Protein AF-A0A6B3HUU6-F1 (afdb_monomer_lite)

Secondary structure (DSSP, 8-state):
-HHHHHHHHHHHT--HHHHHHHHHHHHHHHHHHHH-HHHHHT-SS---TTS-HHHHHHHHHHHHHHHTT-------S-HHHHHHHHHHHHHH-

pLDDT: mean 94.92, std 4.54, range [64.88, 98.0]

Foldseek 3Di:
DCLLVVLVVVLVPDDDPVNVVSVVVSVVLVLQQQLFVCSNVVDPDDDGPPTHPVVVVVVVVCVVQVVVVHDDDDDDPDPSSVVSVVVVVVVVD

Radius of gyration: 16.69 Å; chains: 1; bounding box: 39×19×49 Å

Sequence (93 aa):
EAVVRETLAEISGADGFERRGLVMKLLTALKQICNHPAQYLKEERPRIADRSGKVELLDELLDTILAEQGSVLVFTQYVQMARLLEEHLAARG

Structure (mmCIF, N/CA/C/O backbone):
data_AF-A0A6B3HUU6-F1
#
_entry.id   AF-A0A6B3HUU6-F1
#
loop_
_atom_site.group_PDB
_atom_site.id
_atom_site.type_symbol
_atom_site.label_atom_id
_atom_site.label_alt_id
_atom_site.label_comp_id
_atom_site.label_asym_id
_atom_site.label_entity_id
_atom_site.label_seq_id
_atom_site.pdbx_PDB_ins_code
_atom_site.Cartn_x
_atom_site.Cartn_y
_atom_site.Cartn_z
_atom_site.occupancy
_atom_site.B_iso_or_equiv
_atom_site.auth_seq_id
_atom_site.auth_comp_id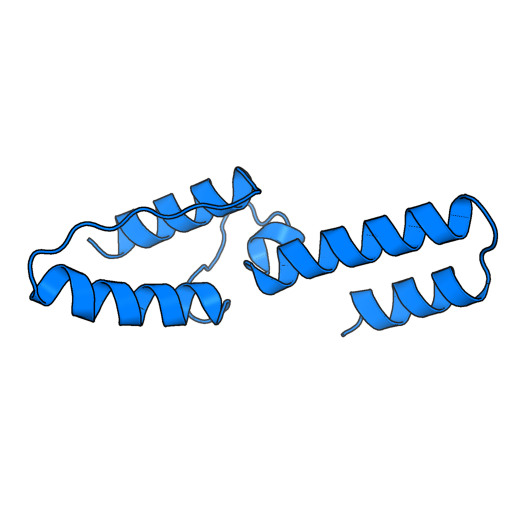
_atom_site.auth_asym_id
_atom_site.auth_atom_id
_atom_site.pdbx_PDB_model_num
ATOM 1 N N . GLU A 1 1 ? 1.637 -9.105 -11.933 1.00 64.88 1 GLU A N 1
ATOM 2 C CA . GLU A 1 1 ? 2.855 -9.519 -12.671 1.00 64.88 1 GLU A CA 1
ATOM 3 C C . GLU A 1 1 ? 3.321 -8.551 -13.760 1.00 64.88 1 GLU A C 1
ATOM 5 O O . GLU A 1 1 ? 4.529 -8.425 -13.919 1.00 64.88 1 GLU A O 1
ATOM 10 N N . ALA A 1 2 ? 2.426 -7.854 -14.479 1.00 84.06 2 ALA A N 1
ATOM 11 C CA . ALA A 1 2 ? 2.788 -6.965 -15.598 1.00 84.06 2 ALA A CA 1
ATOM 12 C C . ALA A 1 2 ? 3.966 -6.015 -15.296 1.00 84.06 2 ALA A C 1
ATOM 14 O O . ALA A 1 2 ? 4.981 -6.078 -15.981 1.00 84.06 2 ALA A O 1
ATOM 15 N N . VAL A 1 3 ? 3.889 -5.266 -14.186 1.00 87.50 3 VAL A N 1
ATOM 16 C CA . VAL A 1 3 ? 4.930 -4.316 -13.741 1.00 87.50 3 VAL A CA 1
ATOM 17 C C . VAL A 1 3 ? 6.320 -4.949 -13.662 1.00 87.50 3 VAL A C 1
ATOM 19 O O . VAL A 1 3 ? 7.300 -4.361 -14.112 1.00 87.50 3 VAL A O 1
ATOM 22 N N . VAL A 1 4 ? 6.417 -6.151 -13.089 1.00 91.88 4 VAL A N 1
ATOM 23 C CA . VAL A 1 4 ? 7.692 -6.862 -12.927 1.00 91.88 4 VAL A CA 1
ATOM 24 C C . VAL A 1 4 ? 8.218 -7.301 -14.282 1.00 91.88 4 VAL A C 1
ATOM 26 O O . VAL A 1 4 ? 9.365 -7.018 -14.610 1.00 91.88 4 VAL A O 1
ATOM 29 N N . ARG A 1 5 ? 7.374 -7.963 -15.078 1.00 92.50 5 ARG A N 1
ATOM 30 C CA . ARG A 1 5 ? 7.765 -8.501 -16.382 1.00 92.50 5 ARG A CA 1
ATOM 31 C C . ARG A 1 5 ? 8.232 -7.398 -17.331 1.00 92.50 5 ARG A C 1
ATOM 33 O O . ARG A 1 5 ? 9.287 -7.532 -17.939 1.00 92.50 5 ARG A O 1
ATOM 40 N N . GLU A 1 6 ? 7.463 -6.322 -17.436 1.00 92.81 6 GLU A N 1
ATOM 41 C CA . GLU A 1 6 ? 7.759 -5.186 -18.316 1.00 92.81 6 GLU A CA 1
ATOM 42 C C . GLU A 1 6 ? 9.043 -4.478 -17.882 1.00 92.81 6 GLU A C 1
ATOM 44 O O . GLU A 1 6 ? 9.951 -4.296 -18.689 1.00 92.81 6 GLU A O 1
ATOM 49 N N . THR A 1 7 ? 9.185 -4.185 -16.586 1.00 92.31 7 THR A N 1
ATOM 50 C CA . THR A 1 7 ? 10.378 -3.479 -16.102 1.00 92.31 7 THR A CA 1
ATOM 51 C C . THR A 1 7 ? 11.632 -4.356 -16.188 1.00 92.31 7 THR A C 1
ATOM 53 O O . THR A 1 7 ? 12.712 -3.850 -16.472 1.00 92.31 7 THR A O 1
ATOM 56 N N . LEU A 1 8 ? 11.526 -5.676 -15.980 1.00 94.06 8 LEU A N 1
ATOM 57 C CA . LEU A 1 8 ? 12.656 -6.594 -16.170 1.00 94.06 8 LEU A CA 1
ATOM 58 C C . LEU A 1 8 ? 13.076 -6.704 -17.640 1.00 94.06 8 LEU A C 1
ATOM 60 O O . LEU A 1 8 ? 14.273 -6.802 -17.912 1.00 94.06 8 LEU A O 1
ATOM 64 N N . ALA A 1 9 ? 12.123 -6.654 -18.575 1.00 94.56 9 ALA A N 1
ATOM 65 C CA . ALA A 1 9 ? 12.430 -6.596 -20.000 1.00 94.56 9 ALA A CA 1
ATOM 66 C C . ALA A 1 9 ? 13.200 -5.310 -20.347 1.00 94.56 9 ALA A C 1
ATOM 68 O O . ALA A 1 9 ? 14.245 -5.394 -20.989 1.00 94.56 9 ALA A O 1
ATOM 69 N N . GLU A 1 10 ? 12.772 -4.149 -19.840 1.00 94.44 10 GLU A N 1
ATOM 70 C CA . GLU A 1 10 ? 13.508 -2.881 -19.999 1.00 94.44 10 GLU A CA 1
ATOM 71 C C . GLU A 1 10 ? 14.923 -2.958 -19.394 1.00 94.44 10 GLU A C 1
ATOM 73 O O . GLU A 1 10 ? 15.904 -2.605 -20.044 1.00 94.44 10 GLU A O 1
ATOM 78 N N . ILE A 1 11 ? 15.053 -3.495 -18.173 1.00 95.19 11 ILE A N 1
ATOM 79 C CA . ILE A 1 11 ? 16.346 -3.673 -17.486 1.00 95.19 11 ILE A CA 1
ATOM 80 C C . ILE A 1 11 ? 17.308 -4.546 -18.301 1.00 95.19 11 ILE A C 1
ATOM 82 O O . ILE A 1 11 ? 18.516 -4.318 -18.251 1.00 95.19 11 ILE A O 1
ATOM 86 N N . SER A 1 12 ? 16.800 -5.553 -19.019 1.00 94.44 12 SER A N 1
ATOM 87 C CA . SER A 1 12 ? 17.635 -6.491 -19.779 1.00 94.44 12 SER A CA 1
ATOM 88 C C . SER A 1 12 ? 18.384 -5.842 -20.948 1.00 94.44 12 SER A C 1
ATOM 90 O O . SER A 1 12 ? 19.459 -6.320 -21.302 1.00 94.44 12 SER A O 1
ATOM 92 N N . GLY A 1 13 ? 17.844 -4.752 -21.505 1.00 94.56 13 GLY A N 1
ATOM 93 C CA . GLY A 1 13 ? 18.453 -3.995 -22.602 1.00 94.56 13 GLY A CA 1
ATOM 94 C C . GLY A 1 13 ? 19.202 -2.732 -22.169 1.00 94.56 13 GLY A C 1
ATOM 95 O O . GLY A 1 13 ? 19.718 -2.029 -23.031 1.00 94.56 13 GLY A O 1
ATOM 96 N N . ALA A 1 14 ? 19.247 -2.429 -20.868 1.00 96.38 14 ALA A N 1
ATOM 97 C CA . ALA A 1 14 ? 19.843 -1.210 -20.327 1.00 96.38 14 ALA A CA 1
ATOM 98 C C . ALA A 1 14 ? 21.178 -1.480 -19.619 1.00 96.38 14 ALA A C 1
ATOM 100 O O . ALA A 1 14 ? 21.352 -2.498 -18.942 1.00 96.38 14 ALA A O 1
ATOM 101 N N . ASP A 1 15 ? 22.080 -0.496 -19.663 1.00 95.25 15 ASP A N 1
ATOM 102 C CA . ASP A 1 15 ? 23.415 -0.578 -19.065 1.00 95.25 15 ASP A CA 1
ATOM 103 C 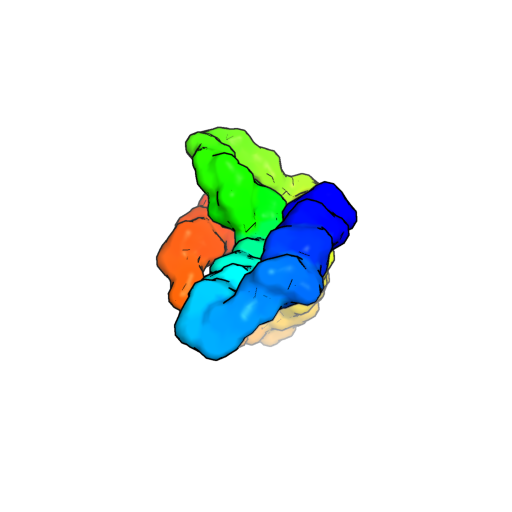C . ASP A 1 15 ? 23.741 0.611 -18.151 1.00 95.25 15 ASP A C 1
ATOM 105 O O . ASP A 1 15 ? 23.068 1.644 -18.123 1.00 95.25 15 ASP A O 1
ATOM 109 N N . GLY A 1 16 ? 24.793 0.449 -17.342 1.00 95.19 16 GLY A N 1
ATOM 110 C CA . GLY A 1 16 ? 25.353 1.522 -16.522 1.00 95.19 16 GLY A CA 1
ATOM 111 C C . GLY A 1 16 ? 24.331 2.204 -15.602 1.00 95.19 16 GLY A C 1
ATOM 112 O O . GLY A 1 16 ? 23.704 1.569 -14.750 1.00 95.19 16 GLY A O 1
ATOM 113 N N . PHE A 1 17 ? 24.206 3.527 -15.732 1.00 95.19 17 PHE A N 1
ATOM 114 C CA . PHE A 1 17 ? 23.318 4.340 -14.896 1.00 95.19 17 PHE A CA 1
ATOM 115 C C . PHE A 1 17 ? 21.831 4.118 -15.188 1.00 95.19 17 PHE A C 1
ATOM 117 O O . PHE A 1 17 ? 21.033 4.127 -14.250 1.00 95.19 17 PHE A O 1
ATOM 124 N N . GLU A 1 18 ? 21.462 3.870 -16.445 1.00 96.06 18 GLU A N 1
ATOM 125 C CA . GLU A 1 18 ? 20.071 3.629 -16.839 1.00 96.06 18 GLU A CA 1
ATOM 126 C C . GLU A 1 18 ? 19.531 2.368 -16.161 1.00 96.06 18 GLU A C 1
ATOM 128 O O . GLU A 1 18 ? 18.505 2.408 -15.474 1.00 96.06 18 GLU A O 1
ATOM 133 N N . ARG A 1 19 ? 20.303 1.276 -16.224 1.00 97.06 19 ARG A N 1
ATOM 134 C CA . ARG A 1 19 ? 19.970 0.017 -15.551 1.00 97.06 19 ARG A CA 1
ATOM 135 C C . ARG A 1 19 ? 19.738 0.205 -14.054 1.00 97.06 19 ARG A C 1
ATOM 137 O O . ARG A 1 19 ? 18.775 -0.322 -13.501 1.00 97.06 19 ARG A O 1
ATOM 144 N N . ARG A 1 20 ? 20.608 0.969 -13.382 1.00 97.00 20 ARG A N 1
ATOM 145 C CA . ARG A 1 20 ? 20.468 1.264 -11.944 1.00 97.00 20 ARG A CA 1
ATOM 146 C C . ARG A 1 20 ? 19.172 2.019 -11.653 1.00 97.00 20 ARG A C 1
ATOM 148 O O . ARG A 1 20 ? 18.481 1.670 -10.698 1.00 97.00 20 ARG A O 1
ATOM 155 N N . GLY A 1 21 ? 18.824 3.008 -12.476 1.00 97.69 21 GLY A N 1
ATOM 156 C CA . GLY A 1 21 ? 17.568 3.750 -12.354 1.00 97.69 21 GLY A CA 1
ATOM 157 C C . GLY A 1 21 ? 16.339 2.848 -12.48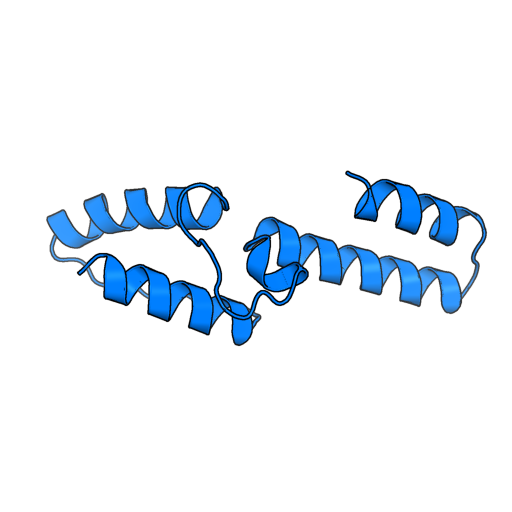8 1.00 97.69 21 GLY A C 1
ATOM 158 O O . GLY A 1 21 ? 15.447 2.894 -11.639 1.00 97.69 21 GLY A O 1
ATOM 159 N N . LEU A 1 22 ? 16.326 1.969 -13.493 1.00 97.19 22 LEU A N 1
ATOM 160 C CA . LEU A 1 22 ? 15.231 1.021 -13.723 1.00 97.19 22 LEU A CA 1
ATOM 161 C C . LEU A 1 22 ? 15.083 0.002 -12.584 1.00 97.19 22 LEU A C 1
ATOM 163 O O . LEU A 1 22 ? 13.967 -0.263 -12.136 1.00 97.19 22 LEU A O 1
ATOM 167 N N . VAL A 1 23 ? 16.193 -0.513 -12.047 1.00 96.94 23 VAL A N 1
ATOM 168 C CA . VAL A 1 23 ? 16.165 -1.398 -10.868 1.00 96.94 23 VAL A CA 1
ATOM 169 C C . VAL A 1 23 ? 15.569 -0.674 -9.658 1.00 96.94 23 VAL A C 1
ATOM 171 O O . VAL A 1 23 ? 14.705 -1.225 -8.976 1.00 96.94 23 VAL A O 1
ATOM 174 N N . MET A 1 24 ? 15.967 0.575 -9.401 1.00 97.75 24 MET A N 1
ATOM 175 C CA . MET A 1 24 ? 15.414 1.359 -8.288 1.00 97.75 24 MET A CA 1
ATOM 176 C C . MET A 1 24 ? 13.928 1.681 -8.482 1.00 97.75 24 MET A C 1
ATOM 178 O O . MET A 1 24 ? 13.157 1.629 -7.518 1.00 97.75 24 MET A O 1
ATOM 182 N N . LYS A 1 25 ? 13.500 1.952 -9.722 1.00 96.12 25 LYS A N 1
ATOM 183 C CA . LYS A 1 25 ? 12.085 2.119 -10.087 1.00 96.12 25 LYS A CA 1
ATOM 184 C C . LYS A 1 25 ? 11.292 0.843 -9.793 1.00 96.12 25 LYS A C 1
ATOM 186 O O . LYS A 1 25 ? 10.259 0.923 -9.129 1.00 96.12 25 LYS A O 1
ATOM 191 N N . LEU A 1 26 ? 11.800 -0.323 -10.203 1.00 96.94 26 LEU A N 1
ATOM 192 C CA . LEU A 1 26 ? 11.169 -1.617 -9.933 1.00 96.94 26 LEU A CA 1
ATOM 193 C C . LEU A 1 26 ? 11.058 -1.889 -8.430 1.00 96.94 26 LEU A C 1
ATOM 195 O O . LEU A 1 26 ? 9.975 -2.213 -7.948 1.00 96.94 26 LEU A O 1
ATOM 199 N N . LEU A 1 27 ? 12.145 -1.712 -7.674 1.00 97.31 27 LEU A N 1
ATOM 200 C CA . LEU A 1 27 ? 12.139 -1.901 -6.220 1.00 97.31 27 LEU A CA 1
ATOM 201 C C . LEU A 1 27 ? 11.144 -0.963 -5.529 1.00 97.31 27 LEU A C 1
ATOM 203 O O . LEU A 1 27 ? 10.447 -1.377 -4.605 1.00 97.31 27 LEU A O 1
ATOM 207 N N . THR A 1 28 ? 11.046 0.285 -5.985 1.00 96.50 28 THR A N 1
ATOM 208 C CA . THR A 1 28 ? 10.081 1.255 -5.452 1.00 96.50 28 THR A CA 1
ATOM 209 C C . THR A 1 28 ? 8.646 0.821 -5.735 1.00 96.50 28 THR A C 1
ATOM 211 O O . THR A 1 28 ? 7.826 0.812 -4.818 1.00 96.50 28 THR A O 1
ATOM 214 N N . ALA A 1 29 ? 8.350 0.407 -6.969 1.00 96.56 29 ALA A N 1
ATOM 215 C CA . ALA A 1 29 ? 7.031 -0.090 -7.347 1.00 96.56 29 ALA A CA 1
ATOM 216 C C . ALA A 1 29 ? 6.651 -1.341 -6.542 1.00 96.56 29 ALA A C 1
ATOM 218 O O . ALA A 1 29 ? 5.569 -1.396 -5.964 1.00 96.56 29 ALA A O 1
ATOM 219 N N . LEU A 1 30 ? 7.564 -2.309 -6.425 1.00 96.81 30 LEU A N 1
ATOM 220 C CA . LEU A 1 30 ? 7.355 -3.527 -5.643 1.00 96.81 30 LEU A CA 1
ATOM 221 C C . LEU A 1 30 ? 7.087 -3.227 -4.169 1.00 96.81 30 LEU A C 1
ATOM 223 O O . LEU A 1 30 ? 6.145 -3.774 -3.604 1.00 96.81 30 LEU A O 1
ATOM 227 N N . LYS A 1 31 ? 7.854 -2.321 -3.551 1.00 97.31 31 LYS A N 1
ATOM 228 C CA . LYS A 1 31 ? 7.602 -1.894 -2.166 1.00 97.31 31 LYS A CA 1
ATOM 229 C C . LYS A 1 31 ? 6.186 -1.345 -1.983 1.00 97.31 31 LYS A C 1
ATOM 231 O O . LYS A 1 31 ? 5.542 -1.675 -0.993 1.00 97.31 31 LYS A O 1
ATOM 236 N N . GLN A 1 32 ? 5.705 -0.534 -2.924 1.00 97.38 32 GLN A N 1
ATOM 237 C CA . GLN A 1 32 ? 4.352 0.025 -2.876 1.00 97.38 32 GLN A CA 1
ATOM 238 C C . GLN A 1 32 ? 3.282 -1.050 -3.093 1.00 97.38 32 GLN A C 1
ATOM 240 O O . GLN A 1 32 ? 2.345 -1.132 -2.308 1.00 97.38 32 GLN A O 1
ATOM 245 N N . ILE A 1 33 ? 3.444 -1.909 -4.104 1.00 95.94 33 ILE A N 1
ATOM 246 C CA . ILE A 1 33 ? 2.502 -2.998 -4.411 1.00 95.94 33 ILE A CA 1
ATOM 247 C C . ILE A 1 33 ? 2.374 -3.953 -3.220 1.00 95.94 33 ILE A C 1
ATOM 249 O O . ILE A 1 33 ? 1.260 -4.268 -2.810 1.00 95.94 33 ILE A O 1
ATOM 253 N N . CYS A 1 34 ? 3.500 -4.368 -2.633 1.00 96.12 34 CYS A N 1
ATOM 254 C CA . CYS A 1 34 ? 3.519 -5.262 -1.474 1.00 96.12 34 CYS A CA 1
ATOM 255 C C . CYS A 1 34 ? 2.984 -4.606 -0.193 1.00 96.12 34 CYS A C 1
ATOM 257 O O . CYS A 1 34 ? 2.676 -5.312 0.763 1.00 96.12 34 CYS A O 1
ATOM 259 N N . ASN A 1 35 ? 2.929 -3.275 -0.124 1.00 97.25 35 ASN A N 1
ATOM 260 C CA . ASN A 1 35 ? 2.267 -2.574 0.970 1.00 97.25 35 ASN A CA 1
ATOM 261 C C . ASN A 1 35 ? 0.756 -2.544 0.756 1.00 97.25 35 ASN A C 1
ATOM 263 O O . ASN A 1 35 ? 0.011 -3.036 1.599 1.00 97.25 35 ASN A O 1
ATOM 267 N N . HIS A 1 36 ? 0.315 -1.970 -0.363 1.00 97.75 36 HIS A N 1
ATOM 268 C CA . HIS A 1 36 ? -1.082 -1.964 -0.772 1.00 97.75 36 HIS A CA 1
ATOM 269 C C . HIS A 1 36 ? -1.205 -1.569 -2.256 1.00 97.75 36 HIS A C 1
ATOM 271 O O . HIS A 1 36 ? -0.611 -0.567 -2.667 1.00 97.75 36 HIS A O 1
ATOM 277 N N . PRO A 1 37 ? -2.024 -2.248 -3.081 1.00 96.06 37 PRO A N 1
ATOM 278 C CA . PRO A 1 37 ? -2.168 -1.911 -4.501 1.00 96.06 37 PRO A CA 1
ATOM 279 C C . PRO A 1 37 ? -2.661 -0.477 -4.731 1.00 96.06 37 PRO A C 1
ATOM 281 O O . PRO A 1 37 ? -2.157 0.201 -5.621 1.00 96.06 37 PRO A O 1
ATOM 284 N N . ALA A 1 38 ? -3.565 0.028 -3.885 1.00 97.06 38 ALA A N 1
ATOM 285 C CA . ALA A 1 38 ? -4.019 1.420 -3.955 1.00 97.06 38 ALA A CA 1
ATOM 286 C C . ALA A 1 38 ? -2.887 2.446 -3.756 1.00 97.06 38 ALA A C 1
ATOM 288 O O . ALA A 1 38 ? -2.959 3.553 -4.290 1.00 97.06 38 ALA A O 1
ATOM 289 N N . GLN A 1 39 ? -1.819 2.081 -3.032 1.00 96.75 39 GLN A N 1
ATOM 290 C CA . GLN A 1 39 ? -0.646 2.937 -2.881 1.00 96.75 39 GLN A CA 1
ATOM 291 C C . GLN A 1 39 ? 0.058 3.117 -4.232 1.00 96.75 39 GLN A C 1
ATOM 293 O O . GLN A 1 39 ? 0.318 4.243 -4.654 1.00 96.75 39 GLN A O 1
ATOM 298 N N . TYR A 1 40 ? 0.337 2.004 -4.915 1.00 96.62 40 TYR A N 1
ATOM 299 C CA . TYR A 1 40 ? 0.986 2.003 -6.226 1.00 96.62 40 TYR A CA 1
ATOM 300 C C . TYR A 1 40 ? 0.111 2.660 -7.304 1.00 96.62 40 TYR A C 1
ATOM 302 O O . TYR A 1 40 ? 0.598 3.476 -8.085 1.00 96.62 40 TYR A O 1
ATOM 310 N N . LEU A 1 41 ? -1.186 2.338 -7.312 1.00 95.44 41 LEU A N 1
ATOM 311 C CA . LEU A 1 41 ? -2.159 2.842 -8.284 1.00 95.44 41 LEU A CA 1
ATOM 312 C C . LEU A 1 41 ? -2.588 4.294 -8.028 1.00 95.44 41 LEU A C 1
ATOM 314 O O . LEU A 1 41 ? -3.193 4.899 -8.907 1.00 95.44 41 LEU A O 1
ATOM 318 N N . LYS A 1 42 ? -2.256 4.856 -6.856 1.00 94.19 42 LYS A N 1
ATOM 319 C CA . LYS A 1 42 ? -2.655 6.208 -6.429 1.00 94.19 42 LYS A CA 1
ATOM 320 C C . LYS A 1 42 ? -4.169 6.420 -6.517 1.00 94.19 42 LYS A C 1
ATOM 322 O O . LYS A 1 42 ? -4.632 7.440 -7.015 1.00 94.19 42 LYS A O 1
ATOM 327 N N . GLU A 1 43 ? -4.929 5.435 -6.050 1.00 95.44 43 GLU A N 1
ATOM 328 C CA . GLU A 1 43 ? -6.390 5.513 -6.041 1.00 95.44 43 GLU A CA 1
ATOM 329 C C . GLU A 1 43 ? -6.852 6.649 -5.120 1.00 95.44 43 GLU A C 1
ATOM 331 O O . GLU A 1 43 ? -6.406 6.747 -3.979 1.00 95.44 43 GLU A O 1
ATOM 336 N N . GLU A 1 44 ? -7.760 7.497 -5.607 1.00 90.06 44 GLU A N 1
ATOM 337 C CA . GLU A 1 44 ? -8.332 8.593 -4.811 1.00 90.06 44 GLU A CA 1
ATOM 338 C C . GLU A 1 44 ? -9.361 8.103 -3.787 1.00 90.06 44 GLU A C 1
ATOM 340 O O . GLU A 1 44 ? -9.553 8.727 -2.749 1.00 90.06 44 GLU A O 1
ATOM 345 N N . ARG A 1 45 ? -10.043 6.996 -4.101 1.00 89.88 45 ARG A N 1
ATOM 346 C CA . ARG A 1 45 ? -11.059 6.353 -3.257 1.00 89.88 45 ARG A CA 1
ATOM 347 C C . ARG A 1 45 ? -10.718 4.872 -3.135 1.00 89.88 45 ARG A C 1
ATOM 349 O O . ARG A 1 45 ? -11.261 4.056 -3.887 1.00 89.88 45 ARG A O 1
ATOM 356 N N . PRO A 1 46 ? -9.736 4.534 -2.294 1.00 91.38 46 PRO A N 1
ATOM 357 C CA . PRO A 1 46 ? -9.200 3.191 -2.237 1.00 91.38 46 PRO A CA 1
ATOM 358 C C . PRO A 1 46 ? -10.205 2.236 -1.592 1.00 91.38 46 PRO A C 1
ATOM 360 O O . PRO A 1 46 ? -10.716 2.482 -0.506 1.00 91.38 46 PRO A O 1
ATOM 363 N N . ARG A 1 47 ? -10.435 1.077 -2.214 1.00 90.94 47 ARG A N 1
ATOM 364 C CA . ARG A 1 47 ? -10.921 -0.085 -1.453 1.00 90.94 47 ARG A CA 1
ATOM 365 C C . ARG A 1 47 ? -9.721 -0.676 -0.724 1.00 90.94 47 ARG A C 1
ATOM 367 O O . ARG A 1 47 ? -8.761 -1.032 -1.411 1.00 90.94 47 ARG A O 1
ATOM 374 N N . ILE A 1 48 ? -9.761 -0.763 0.605 1.00 91.69 48 ILE A N 1
ATOM 375 C CA . ILE A 1 48 ? -8.610 -1.206 1.414 1.00 91.69 48 ILE A CA 1
ATOM 376 C C . ILE A 1 48 ? -8.714 -2.688 1.808 1.00 91.69 48 ILE A C 1
ATOM 378 O O . ILE A 1 48 ? -7.767 -3.446 1.608 1.00 91.69 48 ILE A O 1
ATOM 382 N N . ALA A 1 49 ? -9.884 -3.124 2.279 1.00 87.50 49 ALA A N 1
ATOM 383 C CA . ALA A 1 49 ? -10.117 -4.517 2.659 1.00 87.50 49 ALA A CA 1
ATOM 384 C C . ALA A 1 49 ? -9.837 -5.507 1.508 1.00 87.50 49 ALA A C 1
ATOM 386 O O . ALA A 1 49 ? -10.096 -5.207 0.334 1.00 87.50 49 ALA A O 1
ATOM 387 N N . ASP A 1 50 ? -9.326 -6.690 1.859 1.00 90.12 50 ASP A N 1
ATOM 388 C CA . ASP A 1 50 ? -9.104 -7.851 0.979 1.00 90.12 50 ASP A CA 1
ATOM 389 C C . ASP A 1 50 ? -8.181 -7.598 -0.225 1.00 90.12 50 ASP A C 1
ATOM 391 O O . ASP A 1 50 ? -8.337 -8.188 -1.300 1.00 90.12 50 ASP A O 1
ATOM 395 N N . ARG A 1 51 ? -7.246 -6.650 -0.101 1.00 95.25 51 ARG A N 1
ATOM 396 C CA . ARG A 1 51 ? -6.318 -6.286 -1.190 1.00 95.25 51 ARG A CA 1
ATOM 397 C C . ARG A 1 51 ? -4.853 -6.241 -0.783 1.00 95.25 51 ARG A C 1
ATOM 399 O O . ARG A 1 51 ? -3.994 -6.090 -1.653 1.00 95.25 51 ARG A O 1
ATOM 406 N N . SER A 1 52 ? -4.557 -6.374 0.505 1.00 97.31 52 SER A N 1
ATOM 407 C CA . SER A 1 52 ? -3.196 -6.433 1.024 1.00 97.31 52 SER A CA 1
ATOM 408 C C . SER A 1 52 ? -3.105 -7.434 2.160 1.00 97.31 52 SER A C 1
ATOM 410 O O . SER A 1 52 ? -3.674 -7.208 3.223 1.00 97.31 52 SER A O 1
ATOM 412 N N . GLY A 1 53 ? -2.294 -8.476 1.972 1.00 97.19 53 GLY A N 1
ATOM 413 C CA . GLY A 1 53 ? -2.000 -9.435 3.039 1.00 97.19 53 GLY A CA 1
ATOM 414 C C . GLY A 1 53 ? -1.286 -8.800 4.238 1.00 97.19 53 GLY A C 1
ATOM 415 O O . GLY A 1 53 ? -1.335 -9.337 5.335 1.00 97.19 53 GLY A O 1
ATOM 416 N N . LYS A 1 54 ? -0.643 -7.630 4.073 1.00 97.44 54 LYS A N 1
ATOM 417 C CA . LYS A 1 54 ? -0.102 -6.885 5.221 1.00 97.44 54 LYS A CA 1
ATOM 418 C C . LYS A 1 54 ? -1.196 -6.228 6.051 1.00 97.44 54 LYS A C 1
ATOM 420 O O . LYS A 1 54 ? -1.029 -6.133 7.257 1.00 97.44 54 LYS A O 1
ATOM 425 N N . VAL A 1 55 ? -2.249 -5.724 5.405 1.00 97.12 55 VAL A N 1
ATOM 426 C CA . VAL A 1 55 ? -3.397 -5.133 6.108 1.00 97.12 55 VAL A CA 1
ATOM 427 C C . VAL A 1 55 ? -4.206 -6.238 6.781 1.00 97.12 55 VAL A C 1
ATOM 429 O O . VAL A 1 55 ? -4.525 -6.101 7.948 1.00 97.12 55 VAL A O 1
ATOM 432 N N . GLU A 1 56 ? -4.417 -7.362 6.098 1.00 96.75 56 GLU A N 1
ATOM 433 C CA . GLU A 1 56 ? -5.060 -8.552 6.672 1.00 96.75 56 GLU A CA 1
ATOM 434 C C . GLU A 1 56 ? -4.304 -9.072 7.908 1.00 96.75 56 GLU A C 1
ATOM 436 O O . GLU A 1 56 ? -4.881 -9.196 8.982 1.00 96.75 56 GLU A O 1
ATOM 441 N N . LEU A 1 57 ? -2.981 -9.253 7.813 1.00 97.06 57 LEU A N 1
ATOM 442 C CA . LEU A 1 57 ? -2.172 -9.669 8.963 1.00 97.06 57 LEU A CA 1
ATOM 443 C C . LEU A 1 57 ? -2.121 -8.605 10.068 1.00 97.06 57 LEU A C 1
ATOM 445 O O . LEU A 1 57 ? -2.118 -8.942 11.250 1.00 97.06 57 LEU A O 1
ATOM 449 N N . LEU A 1 58 ? -2.052 -7.316 9.711 1.00 96.94 58 LEU A N 1
ATOM 450 C CA . LEU A 1 58 ? -2.196 -6.245 10.698 1.00 96.94 58 LEU A CA 1
ATOM 451 C C . LEU A 1 58 ? -3.522 -6.414 11.433 1.00 96.94 58 LEU A C 1
ATOM 453 O O . LEU A 1 58 ? -3.550 -6.257 12.652 1.00 96.94 58 LEU A O 1
ATOM 457 N N . ASP A 1 59 ? -4.588 -6.764 10.712 1.00 96.31 59 ASP A N 1
ATOM 458 C CA . ASP A 1 59 ? -5.890 -6.872 11.320 1.00 96.31 59 ASP A CA 1
ATOM 459 C C . ASP A 1 59 ? -5.963 -7.993 12.363 1.00 96.31 59 ASP A C 1
ATOM 461 O O . ASP A 1 59 ? -6.428 -7.739 13.479 1.00 96.31 59 ASP A O 1
ATOM 465 N N . GLU A 1 60 ? -5.416 -9.163 12.039 1.00 96.88 60 GLU A N 1
ATOM 466 C CA . GLU A 1 60 ? -5.287 -10.313 12.946 1.00 96.88 60 GLU A CA 1
ATOM 467 C C . GLU A 1 60 ? -4.433 -9.994 14.187 1.00 96.88 60 GLU A C 1
ATOM 469 O O . GLU A 1 60 ? -4.765 -10.364 15.320 1.00 96.88 60 GLU A O 1
ATOM 474 N N . LEU A 1 61 ? -3.317 -9.280 13.991 1.00 97.56 61 LEU A N 1
ATOM 475 C CA . LEU A 1 61 ? -2.430 -8.884 15.085 1.00 97.56 61 LEU A CA 1
ATOM 476 C C . LEU A 1 61 ? -3.120 -7.904 16.037 1.00 97.56 61 LEU A C 1
ATOM 478 O O . LEU A 1 61 ? -2.966 -8.023 17.254 1.00 97.56 61 LEU A O 1
ATOM 482 N N . LEU A 1 62 ? -3.887 -6.953 15.502 1.00 97.19 62 LEU A N 1
ATOM 483 C CA . LEU A 1 62 ? -4.635 -5.997 16.315 1.00 97.19 62 LEU A CA 1
ATOM 484 C C . LEU A 1 62 ? -5.710 -6.681 17.162 1.00 97.19 62 LEU A C 1
ATOM 486 O O . LEU A 1 62 ? -5.825 -6.335 18.336 1.00 97.19 62 LEU A O 1
ATOM 490 N N . ASP A 1 63 ? -6.431 -7.673 16.628 1.00 96.88 63 ASP A N 1
ATOM 491 C CA . ASP A 1 63 ? -7.424 -8.425 17.415 1.00 96.88 63 ASP A CA 1
ATOM 492 C C . ASP A 1 63 ? -6.785 -9.061 18.654 1.00 96.88 63 ASP A C 1
ATOM 494 O O . ASP A 1 63 ? -7.324 -8.980 19.757 1.00 96.88 63 ASP A O 1
ATOM 498 N N . THR A 1 64 ? -5.594 -9.637 18.483 1.00 98.00 64 THR A N 1
ATOM 499 C CA . THR A 1 64 ? -4.861 -10.287 19.575 1.00 98.00 64 THR A CA 1
ATOM 500 C C . THR A 1 64 ? -4.349 -9.265 20.593 1.00 98.00 64 THR A C 1
ATOM 502 O O . THR A 1 64 ? -4.599 -9.394 21.790 1.00 98.00 64 THR A O 1
ATOM 505 N N . ILE A 1 65 ? -3.653 -8.220 20.133 1.00 97.69 65 ILE A N 1
ATOM 506 C CA . ILE A 1 65 ? -2.990 -7.257 21.026 1.00 97.69 65 ILE A CA 1
ATOM 507 C C . ILE A 1 65 ? -4.016 -6.437 21.818 1.00 97.69 65 ILE A C 1
ATOM 509 O O . ILE A 1 65 ? -3.817 -6.174 23.006 1.00 97.69 65 ILE A O 1
ATOM 513 N N . LEU A 1 66 ? -5.118 -6.034 21.181 1.00 96.19 66 LEU A N 1
ATOM 514 C CA . LEU A 1 66 ? -6.150 -5.229 21.831 1.00 96.19 66 LEU A CA 1
ATOM 515 C C . LEU A 1 66 ? -6.986 -6.055 22.818 1.00 96.19 66 LEU A C 1
ATOM 517 O O . LEU A 1 66 ? -7.365 -5.526 23.863 1.00 96.19 66 LEU A O 1
ATOM 521 N N . ALA A 1 67 ? -7.209 -7.350 22.555 1.00 97.50 67 ALA A N 1
ATOM 522 C CA . ALA A 1 67 ? -7.836 -8.255 23.524 1.00 97.50 67 ALA A CA 1
ATOM 523 C C . ALA A 1 67 ? -7.021 -8.370 24.828 1.00 97.50 67 ALA A C 1
ATOM 525 O O . ALA A 1 67 ? -7.590 -8.512 25.911 1.00 97.50 67 ALA A O 1
ATOM 526 N N . GLU A 1 68 ? -5.696 -8.237 24.738 1.00 97.88 68 GLU A N 1
ATOM 527 C CA . GLU A 1 68 ? -4.777 -8.210 25.882 1.00 97.88 68 GLU A CA 1
ATOM 528 C C . GLU A 1 68 ? -4.566 -6.800 26.471 1.00 97.88 68 GLU A C 1
ATOM 530 O O . GLU A 1 68 ? -3.715 -6.615 27.341 1.00 97.88 68 GLU A O 1
ATOM 535 N N . GLN A 1 69 ? -5.346 -5.798 26.036 1.00 96.81 69 GLN A N 1
ATOM 536 C CA . GLN A 1 69 ? -5.218 -4.387 26.442 1.00 96.81 69 GLN A CA 1
ATOM 537 C C . GLN A 1 69 ? -3.825 -3.792 26.147 1.00 96.81 69 GLN A C 1
ATOM 539 O O . GLN A 1 69 ? -3.361 -2.870 26.825 1.00 96.81 69 GLN A O 1
ATOM 544 N N . GLY A 1 70 ? -3.143 -4.320 25.128 1.00 97.56 70 GLY A N 1
ATOM 545 C CA . GLY A 1 70 ? -1.846 -3.841 24.669 1.00 97.56 70 GLY A CA 1
ATOM 546 C C . GLY A 1 70 ? -1.932 -2.565 23.827 1.00 97.56 70 GLY A C 1
ATOM 547 O O . GLY A 1 70 ? -2.993 -2.140 23.377 1.00 97.56 70 GLY A O 1
ATOM 548 N N . SER A 1 71 ? -0.774 -1.943 23.593 1.00 96.62 71 SER A N 1
ATOM 549 C CA . SER A 1 71 ? -0.620 -0.785 22.701 1.00 96.62 71 SER A CA 1
ATOM 550 C C . SER A 1 71 ? 0.202 -1.154 21.470 1.00 96.62 71 SER A C 1
ATOM 552 O O . SER A 1 71 ? 1.130 -1.959 21.558 1.00 96.62 71 SER A O 1
ATOM 554 N N . VAL A 1 72 ? -0.104 -0.534 20.327 1.00 96.44 72 VAL A N 1
ATOM 555 C CA . VAL A 1 72 ? 0.538 -0.832 19.038 1.00 96.44 72 VAL A CA 1
ATOM 556 C C . VAL A 1 72 ? 1.153 0.424 18.440 1.00 96.44 72 VAL A C 1
ATOM 558 O O . VAL A 1 72 ? 0.562 1.500 18.469 1.00 96.44 72 VAL A O 1
ATOM 561 N N . LEU A 1 73 ? 2.346 0.272 17.865 1.00 97.12 73 LEU A N 1
ATOM 562 C CA . LEU A 1 73 ? 3.034 1.313 17.112 1.00 97.12 73 LEU A CA 1
ATOM 563 C C . LEU A 1 73 ? 3.370 0.790 15.714 1.00 97.12 73 LEU A C 1
ATOM 565 O O . LEU A 1 73 ? 4.109 -0.183 15.570 1.00 97.12 73 LEU A O 1
ATOM 569 N N . VAL A 1 74 ? 2.837 1.447 14.682 1.00 96.56 74 VAL A N 1
ATOM 570 C CA . VAL A 1 74 ? 3.013 1.047 13.280 1.00 96.56 74 VAL A CA 1
ATOM 571 C C . VAL A 1 74 ? 3.962 2.010 12.573 1.00 96.56 74 VAL A C 1
ATOM 573 O O . VAL A 1 74 ? 3.764 3.223 12.593 1.00 96.56 74 VAL A O 1
ATOM 576 N N . PHE A 1 75 ? 4.976 1.467 11.895 1.00 97.62 75 PHE A N 1
ATOM 577 C CA . PHE A 1 75 ? 5.918 2.239 11.085 1.00 97.62 75 PHE A CA 1
ATOM 578 C C . PHE A 1 75 ? 5.781 1.904 9.601 1.00 97.62 75 PHE A C 1
ATOM 580 O O . PHE A 1 75 ? 5.652 0.745 9.208 1.00 97.62 75 PHE A O 1
ATOM 587 N N . THR A 1 76 ? 5.890 2.923 8.751 1.00 97.38 76 THR A N 1
ATOM 588 C CA . THR A 1 76 ? 5.993 2.757 7.299 1.00 97.38 76 THR A CA 1
ATOM 589 C C . THR A 1 76 ? 6.890 3.833 6.701 1.00 97.38 76 THR A C 1
ATOM 591 O O . THR A 1 76 ? 6.879 4.982 7.133 1.00 97.38 76 THR A O 1
ATOM 594 N N . GLN A 1 77 ? 7.663 3.475 5.673 1.00 97.12 77 GLN A N 1
ATOM 595 C CA . GLN A 1 77 ? 8.507 4.420 4.931 1.00 97.12 77 GLN A CA 1
ATOM 596 C C . GLN A 1 77 ? 7.680 5.419 4.093 1.00 97.12 77 GLN A C 1
ATOM 598 O O . GLN A 1 77 ? 8.221 6.412 3.610 1.00 97.12 77 GLN A O 1
ATOM 603 N N . TYR A 1 78 ? 6.380 5.169 3.895 1.00 97.69 78 TYR A N 1
ATOM 604 C CA . TYR A 1 78 ? 5.554 5.921 2.953 1.00 97.69 78 TYR A CA 1
ATOM 605 C C . TYR A 1 78 ? 4.371 6.610 3.632 1.00 97.69 78 TYR A C 1
ATOM 607 O O . TYR A 1 78 ? 3.448 5.948 4.098 1.00 97.69 78 TYR A O 1
ATOM 615 N N . VAL A 1 79 ? 4.332 7.944 3.552 1.00 97.06 79 VAL A N 1
ATOM 616 C CA . VAL A 1 79 ? 3.215 8.767 4.057 1.00 97.06 79 VAL A CA 1
ATOM 617 C C . VAL A 1 79 ? 1.871 8.340 3.460 1.00 97.06 79 VAL A C 1
ATOM 619 O O . VAL A 1 79 ? 0.878 8.261 4.169 1.00 97.06 79 VAL A O 1
ATOM 622 N N . GLN A 1 80 ? 1.830 8.008 2.166 1.00 96.12 80 GLN A N 1
ATOM 623 C CA . GLN A 1 80 ? 0.600 7.536 1.524 1.00 96.12 80 GLN A CA 1
ATOM 624 C C . GLN A 1 80 ? 0.093 6.225 2.140 1.00 96.12 80 GLN A C 1
ATOM 626 O O . GLN A 1 80 ? -1.108 6.072 2.312 1.00 96.12 80 GLN A O 1
ATOM 631 N N . MET A 1 81 ? 0.989 5.304 2.512 1.00 97.62 81 MET A N 1
ATOM 632 C CA . MET A 1 81 ? 0.580 4.081 3.206 1.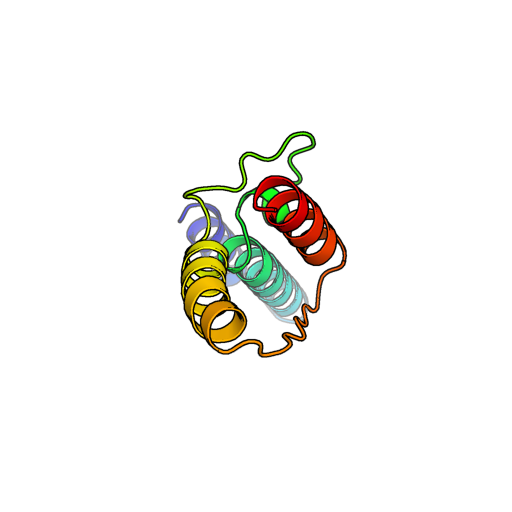00 97.62 81 MET A CA 1
ATOM 633 C C . MET A 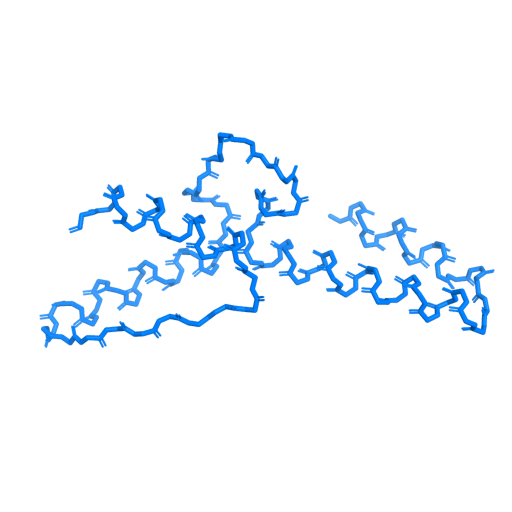1 81 ? 0.057 4.395 4.609 1.00 97.62 81 MET A C 1
ATOM 635 O O . MET A 1 81 ? -0.925 3.800 5.021 1.00 97.62 81 MET A O 1
ATOM 639 N N . ALA A 1 82 ? 0.666 5.349 5.322 1.00 97.12 82 ALA A N 1
ATOM 640 C CA . ALA A 1 82 ? 0.170 5.769 6.633 1.00 97.12 82 ALA A CA 1
ATOM 641 C C . ALA A 1 82 ? -1.269 6.307 6.555 1.00 97.12 82 ALA A C 1
ATOM 643 O O . ALA A 1 82 ? -2.087 5.940 7.385 1.00 97.12 82 ALA A O 1
ATOM 644 N N . ARG A 1 83 ? -1.599 7.086 5.516 1.00 95.94 83 ARG A N 1
ATOM 645 C CA . ARG A 1 83 ? -2.970 7.576 5.276 1.00 95.94 83 ARG A CA 1
ATOM 646 C C . ARG A 1 83 ? -3.961 6.453 4.964 1.00 95.94 83 ARG A C 1
ATOM 648 O O . ARG A 1 83 ? -5.072 6.475 5.468 1.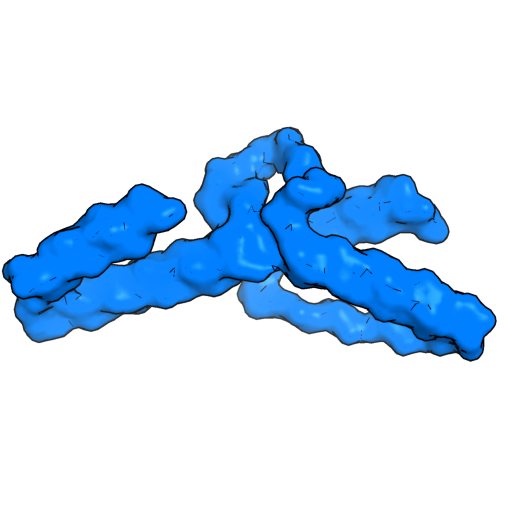00 95.94 83 ARG A O 1
ATOM 655 N N . LEU A 1 84 ? -3.550 5.461 4.165 1.00 96.75 84 LEU A N 1
ATOM 656 C CA . LEU A 1 84 ? -4.378 4.274 3.916 1.00 96.75 84 LEU A CA 1
ATOM 657 C C . LEU A 1 84 ? -4.643 3.506 5.217 1.00 96.75 84 LEU A C 1
ATOM 659 O O . LEU A 1 84 ? -5.765 3.094 5.473 1.00 96.75 84 LEU A O 1
ATOM 663 N N . LEU A 1 85 ? -3.618 3.327 6.053 1.00 96.75 85 LEU A N 1
ATOM 664 C CA . LEU A 1 85 ? -3.778 2.666 7.347 1.00 96.75 85 LEU A CA 1
ATOM 665 C C . LEU A 1 85 ? -4.679 3.471 8.287 1.00 96.75 85 LEU A C 1
ATOM 667 O O . LEU A 1 85 ? -5.516 2.882 8.950 1.00 96.75 85 LEU A O 1
ATOM 671 N N . GLU A 1 86 ? -4.545 4.795 8.324 1.00 95.56 86 GLU A N 1
ATOM 672 C CA . GLU A 1 86 ? -5.410 5.672 9.120 1.00 95.56 86 GLU A CA 1
ATOM 673 C C . GLU A 1 86 ? -6.887 5.531 8.723 1.00 95.56 86 GLU A C 1
ATOM 675 O O . GLU A 1 86 ? -7.729 5.319 9.591 1.00 95.56 86 GLU A O 1
ATOM 680 N N . GLU A 1 87 ? -7.198 5.577 7.423 1.00 94.62 87 GLU A N 1
ATOM 681 C CA . GLU A 1 87 ? -8.564 5.389 6.910 1.00 94.62 87 GLU A CA 1
ATOM 682 C C . GLU A 1 87 ? -9.123 4.003 7.265 1.00 94.62 87 GLU A C 1
ATOM 684 O O . GLU A 1 87 ? -10.258 3.886 7.729 1.00 94.62 87 GLU A O 1
ATOM 689 N N . HIS A 1 88 ? -8.311 2.957 7.097 1.00 95.56 88 HIS A N 1
ATOM 690 C CA . HIS A 1 88 ? -8.687 1.583 7.432 1.00 95.56 88 HIS A CA 1
ATOM 691 C C . HIS A 1 88 ? -8.971 1.397 8.923 1.00 95.56 88 HIS A C 1
ATOM 693 O O . HIS A 1 88 ? -10.006 0.850 9.295 1.00 95.56 88 HIS A O 1
ATOM 699 N N . LEU A 1 89 ? -8.077 1.889 9.783 1.00 94.75 89 LEU A N 1
ATOM 700 C CA . LEU A 1 89 ? -8.213 1.769 11.234 1.00 94.75 89 LEU A CA 1
ATOM 701 C C . LEU A 1 89 ? -9.395 2.595 11.753 1.00 94.75 89 LEU A C 1
ATOM 703 O O . LEU A 1 89 ? -10.147 2.111 12.588 1.00 94.75 89 LEU A O 1
ATOM 707 N N . ALA A 1 90 ? -9.629 3.791 11.206 1.00 93.56 90 ALA A N 1
ATOM 708 C CA . ALA A 1 90 ? -10.805 4.588 11.551 1.00 93.56 90 ALA A CA 1
ATOM 709 C C . ALA A 1 90 ? -12.125 3.884 11.187 1.00 93.56 90 ALA A C 1
ATOM 711 O O . ALA A 1 90 ? -13.118 4.035 11.898 1.00 93.56 90 ALA A O 1
ATOM 712 N N . ALA A 1 91 ? -12.148 3.120 10.089 1.00 92.31 91 ALA A N 1
ATOM 713 C CA . ALA A 1 91 ? -13.316 2.340 9.682 1.00 92.31 91 ALA A CA 1
ATOM 714 C C . ALA A 1 91 ? -13.522 1.072 10.529 1.00 92.31 91 ALA A C 1
ATOM 716 O O . ALA A 1 91 ? -14.651 0.592 10.637 1.00 92.31 91 ALA A O 1
ATOM 717 N N . ARG A 1 92 ? -12.449 0.531 11.117 1.00 88.94 92 ARG A N 1
ATOM 718 C CA . ARG A 1 92 ? -12.492 -0.653 11.981 1.00 88.94 92 ARG A CA 1
ATOM 719 C C . ARG A 1 92 ? -13.100 -0.365 13.360 1.00 88.94 92 ARG A C 1
ATOM 721 O O . ARG A 1 92 ? -13.814 -1.225 13.876 1.00 88.94 92 ARG A O 1
ATOM 728 N N . GLY A 1 93 ? -12.844 0.821 13.917 1.00 76.56 93 GLY A N 1
ATOM 729 C CA . GLY A 1 93 ? -13.224 1.213 15.286 1.00 76.56 93 GLY A CA 1
ATOM 730 C C . GLY A 1 93 ? -12.064 1.131 16.269 1.00 76.56 93 GLY A C 1
ATOM 731 O O . GLY A 1 93 ? -12.358 1.179 17.482 1.00 76.56 93 GLY A O 1
#